Protein AF-D2VY34-F1 (afdb_monomer_lite)

Secondary structure (DSSP, 8-state):
-GGGSPTTS-EEEHHHHHHHTTTT--EEEEEEEETTTEEEEEEEEPGGGSPPP----HHHHHHHHHHHHHHHHHTTSSSSS---------------------PPP-----

Foldseek 3Di:
DVVPDDAQWDKAFPVVCVVCVPVPWDWDWDWDQDVPPGIGIMITTDCVVDPGDDDQDPVNVVVVVVVVVVVVVVVVVPPDDDDDDDDDDDDDDDPDPPPDDPDDDDDDDD

InterPro domains:
  IPR001054 Adenylyl cyclase class-3/4/guanylyl cyclase [PF00211] (1-46)
  IPR029787 Nucleotide cyclase [G3DSA:3.30.70.1230] (1-50)
  IPR029787 Nucleotide cyclase [SSF55073] (1-44)

pLDDT: mean 74.24, std 23.07, range [34.84, 97.0]

Organism: Naegleria gruberi (NCBI:txid5762)

Structure (mmCIF, N/CA/C/O backbone):
data_AF-D2VY34-F1
#
_entry.id   AF-D2VY34-F1
#
loop_
_atom_site.group_PDB
_atom_site.id
_atom_site.type_symbol
_atom_site.label_atom_id
_atom_site.label_alt_id
_atom_site.label_comp_id
_atom_site.label_asym_id
_atom_site.label_entity_id
_atom_site.label_seq_id
_atom_site.pdbx_PDB_ins_code
_atom_site.Cartn_x
_atom_site.Cartn_y
_atom_site.Cartn_z
_atom_site.occupancy
_atom_site.B_iso_or_equiv
_atom_site.auth_seq_id
_atom_site.auth_comp_id
_atom_site.auth_asym_id
_atom_site.auth_atom_id
_atom_site.pdbx_PDB_model_num
ATOM 1 N N . MET A 1 1 ? 3.067 7.508 4.269 1.00 79.88 1 MET A N 1
ATOM 2 C CA . MET A 1 1 ? 2.613 6.115 4.071 1.00 79.88 1 MET A CA 1
ATOM 3 C C . MET A 1 1 ? 3.469 5.423 3.031 1.00 79.88 1 MET A C 1
ATOM 5 O O . MET A 1 1 ? 3.972 4.353 3.327 1.00 79.88 1 MET A O 1
ATOM 9 N N . GLU A 1 2 ? 3.724 6.062 1.891 1.00 84.25 2 GLU A N 1
ATOM 10 C CA . GLU A 1 2 ? 4.573 5.514 0.826 1.00 84.25 2 GLU A CA 1
ATOM 11 C C . GLU A 1 2 ? 6.015 5.183 1.252 1.00 84.25 2 GLU A C 1
ATOM 13 O O . GLU A 1 2 ? 6.516 4.120 0.912 1.00 84.25 2 GLU A O 1
ATOM 18 N N . SER A 1 3 ? 6.646 6.009 2.096 1.00 87.69 3 SER A N 1
ATOM 19 C CA . SER A 1 3 ? 8.034 5.806 2.555 1.00 87.69 3 SER A CA 1
ATOM 20 C C . SER A 1 3 ? 8.294 4.512 3.341 1.00 87.69 3 SER A C 1
ATOM 22 O O . SER A 1 3 ? 9.442 4.103 3.453 1.00 87.69 3 SER A O 1
ATOM 24 N N . ASN A 1 4 ? 7.251 3.898 3.912 1.00 89.31 4 ASN A N 1
ATOM 25 C CA . ASN A 1 4 ? 7.337 2.646 4.675 1.00 89.31 4 ASN A CA 1
ATOM 26 C C . ASN A 1 4 ? 6.714 1.460 3.911 1.00 89.31 4 ASN A C 1
ATOM 28 O O . ASN A 1 4 ? 6.565 0.380 4.483 1.00 89.31 4 ASN A O 1
ATOM 32 N N . SER A 1 5 ? 6.291 1.674 2.660 1.00 89.75 5 SER A N 1
ATOM 33 C CA . SER A 1 5 ? 5.643 0.658 1.830 1.00 89.75 5 SER A CA 1
ATOM 34 C C . SER A 1 5 ? 6.669 -0.243 1.142 1.00 89.75 5 SER A C 1
ATOM 36 O O . SER A 1 5 ? 7.836 0.113 0.980 1.00 89.75 5 SER A O 1
ATOM 38 N N . ILE A 1 6 ? 6.210 -1.408 0.689 1.00 89.88 6 ILE A N 1
ATOM 39 C CA . ILE A 1 6 ? 6.990 -2.292 -0.178 1.00 89.88 6 ILE A CA 1
ATOM 40 C C . ILE A 1 6 ? 6.982 -1.699 -1.600 1.00 89.88 6 ILE A C 1
ATOM 42 O O . ILE A 1 6 ? 5.901 -1.371 -2.104 1.00 89.88 6 ILE A O 1
ATOM 46 N N . PRO A 1 7 ? 8.143 -1.562 -2.268 1.00 89.19 7 PRO A N 1
ATOM 47 C CA . PRO A 1 7 ? 8.202 -1.078 -3.644 1.00 89.19 7 PRO A CA 1
ATOM 48 C C . PRO A 1 7 ? 7.323 -1.906 -4.585 1.00 89.19 7 PRO A C 1
ATOM 50 O O . PRO A 1 7 ? 7.285 -3.131 -4.501 1.00 89.19 7 PRO A O 1
ATOM 53 N N . GLY A 1 8 ? 6.609 -1.229 -5.484 1.00 88.44 8 GLY A N 1
ATOM 54 C CA . GLY A 1 8 ? 5.709 -1.877 -6.440 1.00 88.44 8 GLY A CA 1
ATOM 55 C C . GLY A 1 8 ? 4.406 -2.414 -5.841 1.00 88.44 8 GLY A C 1
ATOM 56 O O . GLY A 1 8 ? 3.631 -3.019 -6.575 1.00 88.44 8 GLY A O 1
ATOM 57 N N . ARG A 1 9 ? 4.143 -2.176 -4.549 1.00 91.25 9 ARG A N 1
ATOM 58 C CA . ARG A 1 9 ? 2.908 -2.568 -3.861 1.00 91.25 9 ARG A CA 1
ATOM 59 C C . ARG A 1 9 ? 2.100 -1.352 -3.423 1.00 91.25 9 ARG A C 1
ATOM 61 O O . ARG A 1 9 ? 2.647 -0.290 -3.127 1.00 91.25 9 ARG A O 1
ATOM 68 N N . ILE A 1 10 ? 0.783 -1.536 -3.347 1.00 93.62 10 ILE A N 1
ATOM 69 C CA . ILE A 1 10 ? -0.159 -0.488 -2.945 1.00 93.62 10 ILE A CA 1
ATOM 70 C C . ILE A 1 10 ? -0.488 -0.635 -1.460 1.00 93.62 10 ILE A C 1
ATOM 72 O O . ILE A 1 10 ? -1.115 -1.611 -1.046 1.00 93.62 10 ILE A O 1
ATOM 76 N N . GLN A 1 11 ? -0.106 0.371 -0.676 1.00 95.31 11 GLN A N 1
ATOM 77 C CA . GLN A 1 11 ? -0.422 0.471 0.744 1.00 95.31 11 GLN A CA 1
ATOM 78 C C . GLN A 1 11 ? -1.348 1.656 1.007 1.00 95.31 11 GLN A C 1
ATOM 80 O O . GLN A 1 11 ? -1.082 2.776 0.569 1.00 95.31 11 GLN A O 1
ATOM 85 N N . ILE A 1 12 ? -2.402 1.427 1.784 1.00 95.25 12 ILE A N 1
ATOM 86 C CA . ILE A 1 12 ? -3.411 2.429 2.118 1.00 95.25 12 ILE A CA 1
ATOM 87 C C . ILE A 1 12 ? -3.523 2.630 3.633 1.00 95.25 12 ILE A C 1
ATOM 89 O O . ILE A 1 12 ? -3.214 1.748 4.436 1.00 95.25 12 ILE A O 1
ATOM 93 N N . SER A 1 13 ? -3.948 3.826 4.042 1.00 95.19 13 SER A N 1
ATOM 94 C CA . SER A 1 13 ? -4.270 4.114 5.442 1.00 95.19 13 SER A CA 1
ATOM 95 C C . SER A 1 13 ? -5.571 3.432 5.861 1.00 95.19 13 SER A C 1
ATOM 97 O O . SER A 1 13 ? -6.425 3.146 5.021 1.00 95.19 13 SER A O 1
ATOM 99 N N . ARG A 1 14 ? -5.787 3.293 7.175 1.00 94.31 14 ARG A N 1
ATOM 100 C CA . ARG A 1 14 ? -7.068 2.835 7.733 1.00 94.31 14 ARG A CA 1
ATOM 101 C C . ARG A 1 14 ? -8.283 3.596 7.194 1.00 94.31 14 ARG A C 1
ATOM 103 O O . ARG A 1 14 ? -9.245 2.980 6.760 1.00 94.31 14 ARG A O 1
ATOM 110 N N . SER A 1 15 ? -8.214 4.926 7.153 1.00 95.62 15 SER A N 1
ATOM 111 C CA . SER A 1 15 ? -9.310 5.755 6.633 1.00 95.62 15 SER A CA 1
ATOM 112 C C . SER A 1 15 ? -9.659 5.443 5.175 1.00 95.62 15 SER A C 1
ATOM 114 O O . SER A 1 15 ? -10.810 5.570 4.768 1.00 95.62 15 SER A O 1
ATOM 116 N N . THR A 1 16 ? -8.667 5.065 4.372 1.00 96.56 16 THR A N 1
ATOM 117 C CA . THR A 1 16 ? -8.889 4.687 2.976 1.00 96.56 16 THR A CA 1
ATOM 118 C C . THR A 1 16 ? -9.490 3.289 2.907 1.00 96.56 16 THR A C 1
ATOM 120 O O . THR A 1 16 ? -10.453 3.095 2.180 1.00 96.56 16 THR A O 1
ATOM 123 N N . TYR A 1 17 ? -8.986 2.350 3.713 1.00 96.62 17 TYR A N 1
ATOM 124 C CA . TYR A 1 17 ? -9.519 0.990 3.815 1.00 96.62 17 TYR A CA 1
ATOM 125 C C . TYR A 1 17 ? -11.015 0.972 4.157 1.00 96.62 17 TYR A C 1
ATOM 127 O O . TYR A 1 17 ? -11.788 0.324 3.461 1.00 96.62 17 TYR A O 1
ATOM 135 N N . GLU A 1 18 ? -11.448 1.770 5.135 1.00 97.00 18 GLU A N 1
ATOM 136 C CA . GLU A 1 18 ? -12.861 1.883 5.539 1.00 97.00 18 GLU A CA 1
ATOM 137 C C . GLU A 1 18 ? -13.801 2.320 4.401 1.00 97.00 18 GLU A C 1
ATOM 139 O O . GLU A 1 18 ? -15.006 2.110 4.492 1.00 97.00 18 GLU A O 1
ATOM 144 N N . ARG A 1 19 ? -13.266 2.905 3.323 1.00 96.69 19 ARG A N 1
ATOM 145 C CA . ARG A 1 19 ? -14.034 3.325 2.142 1.00 96.69 19 ARG A CA 1
ATOM 146 C C . ARG A 1 19 ? -14.051 2.296 1.011 1.00 96.69 19 ARG A C 1
ATOM 148 O O . ARG A 1 19 ? -14.809 2.482 0.069 1.00 96.69 19 ARG A O 1
ATOM 155 N N . VAL A 1 20 ? -13.167 1.298 1.045 1.00 96.19 20 VAL A N 1
ATOM 156 C CA . VAL A 1 20 ? -12.935 0.382 -0.090 1.00 96.19 20 VAL A CA 1
ATOM 157 C C . VAL A 1 20 ? -12.966 -1.100 0.290 1.00 96.19 20 VAL A C 1
ATOM 159 O O . VAL A 1 20 ? -12.789 -1.951 -0.581 1.00 96.19 20 VAL A O 1
ATOM 162 N N . TYR A 1 21 ? -13.145 -1.428 1.574 1.00 94.31 21 TYR A N 1
ATOM 163 C CA . TYR A 1 21 ? -13.097 -2.805 2.082 1.00 94.31 21 TYR A CA 1
ATOM 164 C C . TYR A 1 21 ? -14.216 -3.702 1.527 1.00 94.31 21 TYR A C 1
ATOM 166 O O . TYR A 1 21 ? -14.055 -4.917 1.462 1.00 94.31 21 TYR A O 1
ATOM 174 N N . ASP A 1 22 ? -15.331 -3.110 1.109 1.00 95.50 22 ASP A N 1
ATOM 175 C CA . ASP A 1 22 ? -16.518 -3.774 0.570 1.00 95.50 22 ASP A CA 1
ATOM 176 C C . ASP A 1 22 ? -16.504 -3.908 -0.963 1.00 95.50 22 ASP A C 1
ATOM 178 O O . ASP A 1 22 ? -17.334 -4.614 -1.531 1.00 95.50 22 ASP A O 1
ATOM 182 N N . LEU A 1 23 ? -15.514 -3.322 -1.646 1.00 95.75 23 LEU A N 1
ATOM 183 C CA . LEU A 1 23 ? -15.383 -3.361 -3.110 1.00 95.75 23 LEU A CA 1
ATOM 184 C C . LEU A 1 23 ? -14.844 -4.699 -3.659 1.00 95.75 23 LEU A C 1
ATOM 18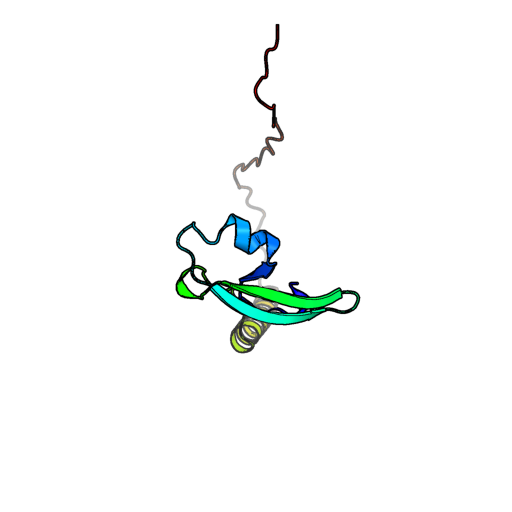6 O O . LEU A 1 23 ? -14.521 -4.801 -4.841 1.00 95.75 23 LEU A O 1
ATOM 190 N N . GLY A 1 24 ? -14.715 -5.731 -2.818 1.00 95.62 24 GLY A N 1
ATOM 191 C CA . GLY A 1 24 ? -14.217 -7.055 -3.219 1.00 95.62 24 GLY A CA 1
ATOM 192 C C . GLY A 1 24 ? -12.690 -7.172 -3.304 1.00 95.62 24 GLY A C 1
ATOM 193 O O . GLY A 1 24 ? -12.168 -8.147 -3.852 1.00 95.62 24 GLY A O 1
ATOM 194 N N . PHE A 1 25 ? -11.957 -6.202 -2.754 1.00 96.19 25 PHE A N 1
ATOM 195 C CA . PHE A 1 25 ? -10.505 -6.268 -2.612 1.00 96.19 25 PHE A CA 1
ATOM 196 C C . PHE A 1 25 ? -10.099 -6.976 -1.317 1.00 96.19 25 PHE A C 1
ATOM 198 O O . PHE A 1 25 ? -10.720 -6.806 -0.272 1.00 96.19 25 PHE A O 1
ATOM 205 N N . THR A 1 26 ? -9.007 -7.737 -1.364 1.00 96.69 26 THR A N 1
ATOM 206 C CA . THR A 1 26 ? -8.403 -8.340 -0.170 1.00 96.69 26 THR A CA 1
ATOM 207 C C . THR A 1 26 ? -7.151 -7.590 0.254 1.00 96.69 26 THR A C 1
ATOM 209 O O . THR A 1 26 ? -6.297 -7.280 -0.586 1.00 96.69 26 THR A O 1
ATOM 212 N N . PHE A 1 27 ? -7.015 -7.381 1.561 1.00 96.69 27 PHE A N 1
ATOM 213 C CA . PHE A 1 27 ? -5.936 -6.608 2.165 1.00 96.69 27 PHE A CA 1
ATOM 214 C C . PHE A 1 27 ? -5.239 -7.385 3.287 1.00 96.69 27 PHE A C 1
ATOM 216 O O . PHE A 1 27 ? -5.857 -8.207 3.958 1.00 96.69 27 PHE A O 1
ATOM 223 N N . GLU A 1 28 ? -3.960 -7.089 3.500 1.00 95.75 28 GLU A N 1
ATOM 224 C CA . GLU A 1 28 ? -3.149 -7.548 4.632 1.00 95.75 28 GLU A CA 1
ATOM 225 C C . GLU A 1 28 ? -2.969 -6.386 5.620 1.00 95.75 28 GLU A C 1
ATOM 227 O O . GLU A 1 28 ? -2.509 -5.308 5.231 1.00 95.75 28 GLU A O 1
ATOM 232 N N . GLU A 1 29 ? -3.334 -6.583 6.888 1.00 96.44 29 GLU A N 1
ATOM 233 C CA . GLU A 1 29 ? -3.138 -5.577 7.937 1.00 96.44 29 GLU A CA 1
ATOM 234 C C . GLU A 1 29 ? -1.666 -5.501 8.361 1.00 96.44 29 GLU A C 1
ATOM 236 O O . GLU A 1 29 ? -1.001 -6.518 8.559 1.00 96.44 29 GLU A O 1
ATOM 241 N N . ARG A 1 30 ? -1.152 -4.279 8.524 1.00 94.81 30 ARG A N 1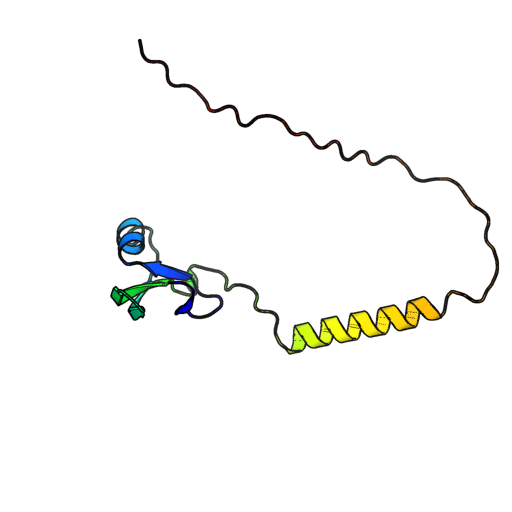
ATOM 242 C CA . ARG A 1 30 ? 0.226 -4.007 8.934 1.00 94.81 30 ARG A CA 1
ATOM 243 C C . ARG A 1 30 ? 0.276 -2.904 9.979 1.00 94.81 30 ARG A C 1
ATOM 245 O O . ARG A 1 30 ? -0.378 -1.871 9.847 1.00 94.81 30 ARG A O 1
ATOM 252 N N . HIS A 1 31 ? 1.129 -3.101 10.976 1.00 95.06 31 HIS A N 1
ATOM 253 C CA . HIS A 1 31 ? 1.407 -2.119 12.021 1.00 95.06 31 HIS A CA 1
ATOM 254 C C . HIS A 1 31 ? 2.714 -1.409 11.672 1.00 95.06 31 HIS A C 1
ATOM 256 O O . HIS A 1 31 ? 3.739 -2.046 11.428 1.00 95.06 31 HIS A O 1
ATOM 262 N N . LEU A 1 32 ? 2.660 -0.084 11.552 1.00 93.25 32 LEU A N 1
ATOM 263 C CA . LEU A 1 32 ? 3.770 0.745 11.095 1.00 93.25 32 LEU A CA 1
ATOM 264 C C . LEU A 1 32 ? 4.046 1.850 12.101 1.00 93.25 32 LEU A C 1
ATOM 266 O O . LEU A 1 32 ? 3.142 2.584 12.492 1.00 93.25 32 LEU A O 1
ATOM 270 N N . ASN A 1 33 ? 5.317 2.044 12.432 1.00 93.31 33 ASN A N 1
ATOM 271 C CA . ASN A 1 33 ? 5.737 3.197 13.211 1.00 93.31 33 ASN A CA 1
ATOM 272 C C . ASN A 1 33 ? 6.026 4.379 12.272 1.00 93.31 33 ASN A C 1
ATOM 274 O O . ASN A 1 33 ? 6.912 4.317 11.415 1.00 93.31 33 ASN A O 1
ATOM 278 N N . VAL A 1 34 ? 5.260 5.459 12.405 1.00 91.12 34 VAL A N 1
ATOM 279 C CA . VAL A 1 34 ? 5.396 6.672 11.595 1.00 91.12 34 VAL A CA 1
ATOM 280 C C . VAL A 1 34 ? 5.921 7.796 12.471 1.00 91.12 34 VAL A C 1
ATOM 282 O O . VAL A 1 34 ? 5.303 8.190 13.462 1.00 91.12 34 VAL A O 1
ATOM 285 N N . LYS A 1 35 ? 7.058 8.368 12.069 1.00 91.06 35 LYS A N 1
ATOM 286 C CA . LYS A 1 35 ? 7.661 9.513 12.755 1.00 91.06 35 LYS A CA 1
ATOM 287 C C . LYS A 1 35 ? 6.628 10.639 12.919 1.00 91.06 35 LYS A C 1
ATOM 289 O O . LYS A 1 35 ? 6.047 11.096 11.939 1.00 91.06 35 LYS A O 1
ATOM 294 N N . GLY A 1 36 ? 6.396 11.065 14.161 1.00 92.62 36 GLY A N 1
ATOM 295 C CA . GLY A 1 36 ? 5.432 12.118 14.512 1.00 92.62 36 GLY A CA 1
ATOM 296 C C . GLY A 1 36 ? 3.978 11.660 14.697 1.00 92.62 36 GLY A C 1
ATOM 297 O O . GLY A 1 36 ? 3.174 12.449 15.179 1.00 92.62 36 GLY A O 1
ATOM 298 N N . LYS A 1 37 ? 3.632 10.410 14.359 1.00 88.88 37 LYS A N 1
ATOM 299 C CA . LYS A 1 37 ? 2.305 9.818 14.629 1.00 88.88 37 LYS A CA 1
ATOM 300 C C . LYS A 1 37 ? 2.350 8.603 15.559 1.00 88.88 37 LYS A C 1
ATOM 302 O O . LYS A 1 37 ? 1.318 8.250 16.112 1.00 88.88 37 LYS A O 1
ATOM 307 N N . GLY A 1 38 ? 3.526 8.004 15.752 1.00 92.56 38 GLY A N 1
ATOM 308 C CA . GLY A 1 38 ? 3.688 6.776 16.526 1.00 92.56 38 GLY A CA 1
ATOM 309 C C . GLY A 1 38 ? 3.237 5.553 15.734 1.00 92.56 38 GLY A C 1
ATOM 310 O O . GLY A 1 38 ? 3.349 5.518 14.505 1.00 92.56 38 GLY A O 1
ATOM 311 N N . GLU A 1 39 ? 2.731 4.551 16.443 1.00 93.38 39 GLU A N 1
ATOM 312 C CA . GLU A 1 39 ? 2.209 3.328 15.845 1.00 93.38 39 GLU A CA 1
ATOM 313 C C . GLU A 1 39 ? 0.876 3.586 15.134 1.00 93.38 39 GLU A C 1
ATOM 315 O O . GLU A 1 39 ? -0.034 4.224 15.666 1.00 93.38 39 GLU A O 1
ATOM 320 N N . CYS A 1 40 ? 0.768 3.120 13.894 1.00 94.00 40 CYS A N 1
ATOM 321 C CA . CYS A 1 40 ? -0.424 3.277 13.081 1.00 94.00 40 CYS A CA 1
ATOM 322 C C . CYS A 1 40 ? -0.709 2.023 12.257 1.00 94.00 40 CYS A C 1
ATOM 324 O O . CYS A 1 40 ? 0.200 1.331 11.798 1.00 94.00 40 CYS A O 1
ATOM 326 N N . ILE A 1 41 ? -1.997 1.770 12.038 1.00 95.38 41 ILE A N 1
ATOM 327 C CA . ILE A 1 41 ? -2.470 0.650 11.229 1.00 95.38 41 ILE A CA 1
ATOM 328 C C . ILE A 1 41 ? -2.549 1.083 9.762 1.00 95.38 41 ILE A C 1
ATOM 330 O O . ILE A 1 41 ? -3.092 2.145 9.423 1.00 95.38 41 ILE A O 1
ATOM 334 N N . ALA A 1 42 ? -2.017 0.238 8.890 1.00 95.69 42 ALA A N 1
ATOM 335 C CA . ALA A 1 42 ? -2.094 0.353 7.446 1.00 95.69 42 ALA A CA 1
ATOM 336 C C . ALA A 1 42 ? -2.527 -0.979 6.831 1.00 95.69 42 ALA A C 1
ATOM 338 O O . ALA A 1 42 ? -2.421 -2.034 7.450 1.00 95.69 42 ALA A O 1
ATOM 339 N N . TYR A 1 43 ? -2.993 -0.918 5.589 1.00 96.62 43 TYR A N 1
ATOM 340 C CA . TYR A 1 43 ? -3.482 -2.077 4.856 1.00 96.62 43 TYR A CA 1
ATOM 341 C C . TYR A 1 43 ? -2.745 -2.180 3.525 1.00 96.62 43 TYR A C 1
ATOM 343 O O . TYR A 1 43 ? -2.642 -1.200 2.786 1.00 96.62 43 TYR A O 1
ATOM 351 N N . MET A 1 44 ? -2.211 -3.357 3.221 1.00 95.62 44 MET A N 1
ATOM 352 C CA . MET A 1 44 ? -1.517 -3.645 1.969 1.00 95.62 44 MET A CA 1
ATOM 353 C C . MET A 1 44 ? -2.454 -4.398 1.029 1.00 95.62 44 MET A C 1
ATOM 355 O O . MET A 1 44 ? -2.997 -5.436 1.398 1.00 95.62 44 MET A O 1
ATOM 359 N N . LEU A 1 45 ? -2.638 -3.903 -0.193 1.00 95.75 45 LEU A N 1
ATOM 360 C CA . LEU A 1 45 ? -3.472 -4.574 -1.187 1.00 95.75 45 LEU A CA 1
ATOM 361 C C . LEU A 1 45 ? -2.797 -5.867 -1.663 1.00 95.75 45 LEU A C 1
ATOM 363 O O . LEU A 1 45 ? -1.595 -5.891 -1.960 1.00 95.75 45 LEU A O 1
ATOM 367 N N . HIS A 1 46 ? -3.573 -6.945 -1.768 1.00 95.38 46 HIS A N 1
ATOM 368 C CA . HIS A 1 46 ? -3.062 -8.215 -2.277 1.00 95.38 46 HIS A CA 1
ATOM 369 C C . HIS A 1 46 ? -2.634 -8.095 -3.747 1.00 95.38 46 HIS A C 1
ATOM 371 O O . HIS A 1 46 ? -3.264 -7.413 -4.556 1.00 95.38 46 HIS A O 1
ATOM 377 N N . GLU A 1 47 ? -1.576 -8.816 -4.113 1.00 93.12 47 GLU A N 1
ATOM 378 C CA . GLU A 1 47 ? -0.987 -8.814 -5.461 1.00 93.12 47 GLU A CA 1
ATOM 379 C C . GLU A 1 47 ? -1.974 -9.216 -6.567 1.00 93.12 47 GLU A C 1
ATOM 381 O O . GLU A 1 47 ? -1.891 -8.731 -7.683 1.00 93.12 47 GLU A O 1
ATOM 386 N N . LYS A 1 48 ? -3.004 -10.006 -6.246 1.00 94.31 48 LYS A N 1
ATOM 387 C CA . LYS A 1 48 ? -4.013 -10.446 -7.219 1.00 94.31 48 LYS A CA 1
ATOM 388 C C . LYS A 1 48 ? -4.890 -9.304 -7.752 1.00 94.31 48 LYS A C 1
ATOM 390 O O . LYS A 1 48 ? -5.608 -9.493 -8.725 1.00 94.31 48 LYS A O 1
ATOM 395 N N . HIS A 1 49 ? -4.873 -8.150 -7.084 1.00 94.56 49 HIS A N 1
ATOM 396 C CA . HIS A 1 49 ? -5.719 -7.001 -7.404 1.00 94.56 49 HIS A CA 1
ATOM 397 C C . HIS A 1 49 ? -4.968 -5.850 -8.080 1.00 94.56 49 HIS A C 1
ATOM 399 O O . HIS A 1 49 ? -5.582 -4.826 -8.364 1.00 94.56 49 HIS A O 1
ATOM 405 N N . HIS A 1 50 ? -3.661 -5.975 -8.321 1.00 91.62 50 HIS A N 1
ATOM 406 C CA . HIS A 1 50 ? -2.901 -4.948 -9.030 1.00 91.62 50 HIS A CA 1
ATOM 407 C C . HIS A 1 50 ? -1.724 -5.551 -9.786 1.00 91.62 50 HIS A C 1
ATOM 409 O O . HIS A 1 50 ? -1.104 -6.512 -9.344 1.00 91.62 50 HIS A O 1
ATOM 415 N N . THR A 1 51 ? -1.370 -4.944 -10.911 1.00 90.00 51 THR A N 1
ATOM 416 C CA . THR A 1 51 ? -0.090 -5.219 -11.559 1.00 90.00 51 THR A CA 1
ATOM 417 C C . THR A 1 51 ? 1.012 -4.479 -10.799 1.00 90.00 51 THR A C 1
ATOM 419 O O . THR A 1 51 ? 0.864 -3.269 -10.586 1.00 90.00 51 THR A O 1
ATOM 422 N N . PRO A 1 52 ? 2.105 -5.146 -10.390 1.00 83.56 52 PRO A N 1
ATOM 423 C CA . PRO A 1 52 ? 3.204 -4.471 -9.715 1.00 83.56 52 PRO A CA 1
ATOM 424 C C . PRO A 1 52 ? 3.810 -3.407 -10.631 1.00 83.56 52 PRO A C 1
ATOM 426 O O . PRO A 1 52 ? 3.888 -3.585 -11.850 1.00 83.56 52 PRO A O 1
ATOM 429 N N . ALA A 1 53 ? 4.243 -2.289 -10.046 1.00 79.50 53 ALA A N 1
ATOM 430 C CA . ALA A 1 53 ? 4.959 -1.275 -10.811 1.00 79.50 53 ALA A CA 1
ATOM 431 C C . ALA A 1 53 ? 6.235 -1.895 -11.401 1.00 79.50 53 ALA A C 1
ATOM 433 O O . ALA A 1 53 ? 6.966 -2.594 -10.696 1.00 79.50 53 ALA A O 1
ATOM 434 N N . LEU A 1 54 ? 6.498 -1.648 -12.687 1.00 76.06 54 LEU A N 1
ATOM 435 C CA . LEU A 1 54 ? 7.694 -2.149 -13.357 1.00 76.06 54 LEU A CA 1
ATOM 436 C C . LEU A 1 54 ? 8.924 -1.489 -12.724 1.00 76.06 54 LEU A C 1
ATOM 438 O O . LEU A 1 54 ? 9.252 -0.343 -13.025 1.00 76.06 54 LEU A O 1
ATOM 442 N N . VAL A 1 55 ? 9.596 -2.208 -11.829 1.00 75.50 55 VAL A N 1
ATOM 443 C CA . VAL A 1 55 ? 10.901 -1.802 -11.313 1.00 75.50 55 VAL A CA 1
ATOM 444 C C . VAL A 1 55 ? 11.933 -2.379 -12.279 1.00 75.50 55 VAL A C 1
ATOM 446 O O . VAL A 1 55 ? 12.071 -3.604 -12.325 1.00 75.50 55 VAL A O 1
ATOM 449 N N . PRO A 1 56 ? 12.615 -1.556 -13.100 1.00 75.94 56 PRO A N 1
ATOM 450 C CA . PRO A 1 56 ? 13.594 -2.070 -14.044 1.00 75.94 56 PRO A CA 1
ATOM 451 C C . PRO A 1 56 ? 14.667 -2.837 -13.273 1.00 75.94 56 PRO A C 1
ATOM 453 O O . PRO A 1 56 ? 15.292 -2.308 -12.350 1.00 75.94 56 PRO A O 1
ATOM 456 N N . SER A 1 57 ? 14.860 -4.102 -13.642 1.00 82.25 57 SER A N 1
ATOM 457 C CA . SER A 1 57 ? 15.915 -4.925 -13.065 1.00 82.25 57 SER A CA 1
ATOM 458 C C . SER A 1 57 ? 17.271 -4.271 -13.322 1.00 82.25 57 SER A C 1
ATOM 460 O O . SER A 1 57 ? 17.473 -3.595 -14.334 1.00 82.25 57 SER A O 1
ATOM 462 N N . PHE A 1 58 ? 18.246 -4.531 -12.448 1.00 82.69 58 PHE A N 1
ATOM 463 C CA . PHE A 1 58 ? 19.638 -4.173 -12.719 1.00 82.69 58 PHE A CA 1
ATOM 464 C C . PHE A 1 58 ? 20.090 -4.685 -14.095 1.00 82.69 58 PHE A C 1
ATOM 466 O O . PHE A 1 58 ? 20.742 -3.965 -14.845 1.00 82.69 58 PHE A O 1
ATOM 473 N N . THR A 1 59 ? 19.657 -5.886 -14.485 1.00 83.00 59 THR A N 1
ATOM 474 C CA . THR A 1 59 ? 19.928 -6.451 -15.811 1.00 83.00 59 THR A CA 1
ATOM 475 C C . THR A 1 59 ? 19.308 -5.622 -16.936 1.00 83.00 59 THR A C 1
ATOM 477 O O . THR A 1 59 ? 19.945 -5.429 -17.971 1.00 83.00 59 THR A O 1
ATOM 480 N N . ASP A 1 60 ? 18.099 -5.093 -16.745 1.00 85.62 60 ASP A N 1
ATOM 481 C CA . ASP A 1 60 ? 17.420 -4.267 -17.749 1.00 85.62 60 ASP A CA 1
ATOM 482 C C . ASP A 1 60 ? 18.086 -2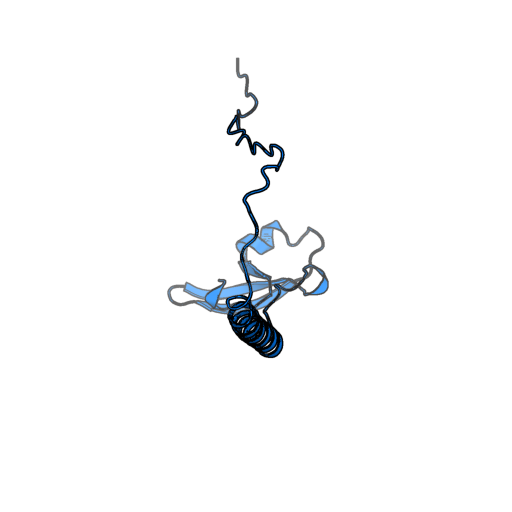.893 -17.881 1.00 85.62 60 ASP A C 1
ATOM 484 O O . ASP A 1 60 ? 18.268 -2.384 -18.992 1.00 85.62 60 ASP A O 1
ATOM 488 N N . MET A 1 61 ? 18.560 -2.334 -16.764 1.00 84.94 61 MET A N 1
ATOM 489 C CA . MET A 1 61 ? 19.380 -1.120 -16.768 1.00 84.94 61 MET A CA 1
ATOM 490 C C . MET A 1 61 ? 20.721 -1.336 -17.483 1.00 84.94 61 MET A C 1
ATOM 492 O O . MET A 1 61 ? 21.136 -0.494 -18.286 1.00 84.94 61 MET A O 1
ATOM 496 N N . LEU A 1 62 ? 21.384 -2.475 -17.253 1.00 88.69 62 LEU A N 1
ATOM 497 C CA . LEU A 1 62 ? 22.632 -2.820 -17.936 1.00 88.69 62 LEU A CA 1
ATOM 498 C C . LEU A 1 62 ? 22.431 -3.010 -19.440 1.00 88.69 62 LEU A C 1
ATOM 500 O O . LEU A 1 62 ? 23.199 -2.458 -20.225 1.00 88.69 62 LEU A O 1
ATOM 504 N N . ARG A 1 63 ? 21.383 -3.730 -19.859 1.00 88.25 63 ARG A N 1
ATOM 505 C CA . ARG A 1 63 ? 21.035 -3.884 -21.284 1.00 88.25 63 ARG A CA 1
ATOM 506 C C . ARG A 1 63 ? 20.805 -2.535 -21.949 1.00 88.25 63 ARG A C 1
ATOM 508 O O . ARG A 1 63 ? 21.338 -2.283 -23.025 1.00 88.25 63 ARG A O 1
ATOM 515 N N . THR A 1 64 ? 20.064 -1.651 -21.287 1.00 87.88 64 THR A N 1
ATOM 516 C CA . THR A 1 64 ? 19.806 -0.300 -21.796 1.00 87.88 64 THR A CA 1
ATOM 517 C C . THR A 1 64 ? 21.112 0.477 -21.965 1.00 87.88 64 THR A C 1
ATOM 519 O O . THR A 1 64 ? 21.359 1.051 -23.025 1.00 87.88 64 THR A O 1
ATOM 522 N N . SER A 1 65 ? 21.990 0.426 -20.962 1.00 89.25 65 SER A N 1
ATOM 523 C CA . SER A 1 65 ? 23.297 1.093 -20.997 1.00 89.25 65 SER A CA 1
ATOM 524 C C . SER A 1 65 ? 24.201 0.551 -22.111 1.00 89.25 65 SER A C 1
ATOM 526 O O . SER A 1 65 ? 24.800 1.332 -22.850 1.00 89.25 65 SER A O 1
ATOM 528 N N . LEU A 1 66 ? 24.259 -0.773 -22.286 1.00 89.88 66 LEU A N 1
ATOM 529 C CA . LEU A 1 66 ? 25.024 -1.416 -23.359 1.00 89.88 66 LEU A CA 1
ATOM 530 C C . LEU A 1 66 ? 24.509 -1.020 -24.746 1.00 89.88 66 LEU A C 1
ATOM 532 O O . LEU A 1 66 ? 25.305 -0.645 -25.608 1.00 89.88 66 LEU A O 1
ATOM 536 N N . ASN A 1 67 ? 23.190 -1.017 -24.943 1.00 87.06 67 ASN A N 1
ATOM 537 C CA . ASN A 1 67 ? 22.576 -0.623 -26.211 1.00 87.06 67 ASN A CA 1
ATOM 538 C C . ASN A 1 67 ? 22.882 0.844 -26.564 1.00 87.06 67 ASN A C 1
ATOM 540 O O . ASN A 1 67 ? 23.152 1.168 -27.721 1.00 87.06 67 ASN A O 1
ATOM 544 N N . ILE A 1 68 ? 22.890 1.740 -25.568 1.00 86.75 68 ILE A N 1
ATOM 545 C CA . ILE A 1 68 ? 23.251 3.153 -25.761 1.00 86.75 68 ILE A CA 1
ATOM 546 C C . ILE A 1 68 ? 24.718 3.294 -26.188 1.00 86.75 68 ILE A C 1
ATOM 548 O O . ILE A 1 68 ? 25.019 4.069 -27.098 1.00 86.75 68 ILE A O 1
ATOM 552 N N . LEU A 1 69 ? 25.632 2.551 -25.556 1.00 83.12 69 LEU A N 1
ATOM 553 C CA . LEU A 1 69 ? 27.058 2.580 -25.901 1.00 83.12 69 LEU A CA 1
ATOM 554 C C . LEU A 1 69 ? 27.313 2.049 -27.316 1.00 83.12 69 LEU A C 1
ATOM 556 O O . LEU A 1 69 ? 28.061 2.662 -28.075 1.00 83.12 69 LEU A O 1
ATOM 560 N N . GLN A 1 70 ? 26.642 0.964 -27.705 1.00 81.44 70 GLN A N 1
ATOM 561 C CA . GLN A 1 70 ? 26.748 0.412 -29.057 1.00 81.44 70 GLN A CA 1
ATOM 562 C C . GLN A 1 70 ? 26.257 1.407 -30.115 1.00 81.44 70 GLN A C 1
ATOM 564 O O . GLN A 1 70 ? 26.967 1.663 -31.085 1.00 81.44 70 GLN A O 1
ATOM 569 N N . LYS A 1 71 ? 25.108 2.057 -29.888 1.00 76.69 71 LYS A N 1
ATOM 570 C CA . LYS A 1 71 ? 24.551 3.050 -30.821 1.00 76.69 71 LYS A CA 1
ATOM 571 C C . LYS A 1 71 ? 25.463 4.270 -31.012 1.00 76.69 71 LYS A C 1
ATOM 573 O O . LYS A 1 71 ? 25.551 4.795 -32.119 1.00 76.69 71 LYS A O 1
ATOM 578 N N . LYS A 1 72 ? 26.172 4.704 -29.962 1.00 71.06 72 LYS A N 1
ATOM 579 C CA . LYS A 1 72 ? 27.160 5.799 -30.049 1.00 71.06 72 LYS A CA 1
ATOM 580 C C . LYS A 1 72 ? 28.393 5.425 -30.876 1.00 71.06 72 LYS A C 1
ATOM 582 O O . LYS A 1 72 ? 28.933 6.286 -31.563 1.00 71.06 72 LYS A O 1
ATOM 587 N N . ASN A 1 73 ? 28.811 4.162 -30.843 1.00 65.31 73 ASN A N 1
ATOM 588 C CA . ASN A 1 73 ? 29.945 3.693 -31.640 1.00 65.31 73 ASN A CA 1
ATOM 589 C C . ASN A 1 73 ? 29.581 3.535 -33.124 1.00 65.31 73 ASN A C 1
ATOM 591 O O . ASN A 1 73 ? 30.401 3.851 -33.980 1.00 65.31 73 ASN A O 1
ATOM 595 N N . SER A 1 74 ? 28.349 3.126 -33.444 1.00 60.19 74 SER A N 1
ATOM 596 C CA . SER A 1 74 ? 27.872 3.027 -34.833 1.00 60.19 74 SER A CA 1
ATOM 597 C C . SER A 1 74 ? 27.682 4.394 -35.501 1.00 60.19 74 SER A C 1
ATOM 599 O O . SER A 1 74 ? 27.994 4.545 -36.675 1.00 60.19 74 SER A O 1
ATOM 601 N N . ALA A 1 75 ? 27.235 5.409 -34.752 1.00 58.25 75 ALA A N 1
ATOM 602 C CA . ALA A 1 75 ? 27.046 6.767 -35.276 1.00 58.25 75 ALA A CA 1
ATOM 603 C C . ALA A 1 75 ? 28.366 7.500 -35.598 1.00 58.25 75 ALA A C 1
ATOM 605 O O . ALA A 1 75 ? 28.355 8.498 -36.311 1.00 58.25 75 ALA A O 1
ATOM 606 N N . ASN A 1 76 ? 29.504 7.012 -35.092 1.00 53.94 76 ASN A N 1
ATOM 607 C CA . ASN A 1 76 ? 30.827 7.575 -35.380 1.00 53.94 76 ASN A CA 1
ATOM 608 C C . ASN A 1 76 ? 31.505 6.964 -36.621 1.00 53.94 76 ASN A C 1
ATOM 610 O O . ASN A 1 76 ? 32.599 7.396 -36.971 1.00 53.94 76 ASN A O 1
ATOM 614 N N . LEU A 1 77 ? 30.884 5.985 -37.293 1.00 48.41 77 LEU A N 1
ATOM 615 C CA . LEU A 1 77 ? 31.448 5.352 -38.494 1.00 48.41 77 LEU A CA 1
ATOM 616 C C . LEU A 1 77 ? 30.855 5.870 -39.819 1.00 48.41 77 LEU A C 1
ATOM 618 O O . LEU A 1 77 ? 31.322 5.468 -40.879 1.00 48.41 77 LEU A O 1
ATOM 622 N N . GLU A 1 78 ? 29.869 6.772 -39.782 1.00 49.59 78 GLU A N 1
ATOM 623 C CA . GLU A 1 78 ? 29.205 7.308 -40.987 1.00 49.59 78 GLU A CA 1
ATOM 624 C C . GLU A 1 78 ? 29.721 8.691 -41.447 1.00 49.59 78 GLU A C 1
ATOM 626 O O . GLU A 1 78 ? 29.175 9.264 -42.385 1.00 49.59 78 GLU A O 1
ATOM 631 N N . THR A 1 79 ? 30.793 9.246 -40.865 1.00 47.56 79 THR A N 1
ATOM 632 C CA . THR A 1 79 ? 31.316 10.583 -41.246 1.00 47.56 79 THR A CA 1
ATOM 633 C C . THR A 1 79 ? 32.515 10.585 -42.199 1.00 47.56 79 THR A C 1
ATOM 635 O O . THR A 1 79 ? 33.150 11.622 -42.379 1.00 47.56 79 THR A O 1
ATOM 638 N N . LEU A 1 80 ? 32.810 9.477 -42.880 1.00 45.00 80 LEU A N 1
ATOM 639 C CA . LEU A 1 80 ? 33.788 9.440 -43.973 1.00 45.00 80 LEU A CA 1
ATOM 640 C C . LEU A 1 80 ? 33.249 8.560 -45.104 1.00 45.00 80 LEU A C 1
ATOM 642 O O . LEU A 1 80 ? 33.541 7.372 -45.120 1.00 45.00 80 LEU A O 1
ATOM 646 N N . ASN A 1 81 ? 32.408 9.127 -45.983 1.00 42.72 81 ASN A N 1
ATOM 647 C CA . ASN A 1 81 ? 32.374 8.875 -47.437 1.00 42.72 81 ASN A CA 1
ATOM 648 C C . ASN A 1 81 ? 31.218 9.648 -48.125 1.00 42.72 81 ASN A C 1
ATOM 650 O O . ASN A 1 81 ? 30.090 9.172 -48.184 1.00 42.72 81 ASN A O 1
ATOM 654 N N . GLU A 1 82 ? 31.583 10.802 -48.704 1.00 42.62 82 GLU A N 1
ATOM 655 C CA . GLU A 1 82 ? 31.029 11.468 -49.908 1.00 42.62 82 GLU A CA 1
ATOM 656 C C . GLU A 1 82 ? 29.595 12.078 -49.921 1.00 42.62 82 GLU A C 1
ATOM 658 O O . GLU A 1 82 ? 28.677 11.619 -49.242 1.00 42.62 82 GLU A O 1
ATOM 663 N N . PRO A 1 83 ? 29.391 13.165 -50.707 1.00 53.09 83 PRO A N 1
ATOM 664 C CA . PRO A 1 83 ? 28.304 14.125 -50.544 1.00 53.09 83 PRO A CA 1
ATOM 665 C C . PRO A 1 83 ? 27.049 13.717 -51.323 1.00 53.09 83 PRO A C 1
ATOM 667 O O . PRO A 1 83 ? 27.116 13.364 -52.502 1.00 53.09 83 PRO A O 1
ATOM 670 N N . LYS A 1 84 ? 25.868 13.847 -50.708 1.00 38.94 84 LYS A N 1
ATOM 671 C CA . LYS A 1 84 ? 24.593 13.799 -51.437 1.00 38.94 84 LYS A CA 1
ATOM 672 C C . LYS A 1 84 ? 23.746 15.032 -51.145 1.00 38.94 84 LYS A C 1
ATOM 674 O O . LYS A 1 84 ? 23.496 15.408 -50.005 1.00 38.94 84 LYS A O 1
ATOM 679 N N . THR A 1 85 ? 23.389 15.663 -52.252 1.00 40.94 85 THR A N 1
ATOM 680 C CA . THR A 1 85 ? 22.594 16.869 -52.475 1.00 40.94 85 THR A CA 1
ATOM 681 C C . THR A 1 85 ? 21.264 16.909 -51.709 1.00 40.94 85 THR A C 1
A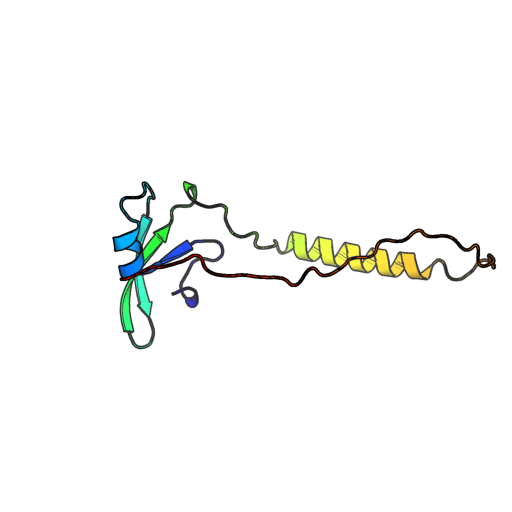TOM 683 O O . THR A 1 85 ? 20.677 15.863 -51.423 1.00 40.94 85 THR A O 1
ATOM 686 N N . PRO A 1 86 ? 20.727 18.113 -51.416 1.00 38.16 86 PRO A N 1
ATOM 687 C CA . PRO A 1 86 ? 19.469 18.254 -50.698 1.00 38.16 86 PRO A CA 1
ATOM 688 C C . PRO A 1 86 ? 18.304 17.927 -51.637 1.00 38.16 86 PRO A C 1
ATOM 690 O O . PRO A 1 86 ? 17.883 18.755 -52.443 1.00 38.16 86 PRO A O 1
ATOM 693 N N . THR A 1 87 ? 17.763 16.715 -51.530 1.00 36.81 87 THR A N 1
ATOM 694 C CA . THR A 1 87 ? 16.461 16.405 -52.130 1.00 36.81 87 THR A CA 1
ATOM 695 C C . THR A 1 87 ? 15.382 16.698 -51.099 1.00 36.81 87 THR A C 1
ATOM 697 O O . THR A 1 87 ? 15.235 16.009 -50.094 1.00 36.81 87 THR A O 1
ATOM 700 N N . ARG A 1 88 ? 14.673 17.795 -51.361 1.00 39.88 88 ARG A N 1
ATOM 701 C CA . ARG A 1 88 ? 13.434 18.236 -50.725 1.00 39.88 88 ARG A CA 1
ATOM 702 C C . ARG A 1 88 ? 12.386 17.129 -50.830 1.00 39.88 88 ARG A C 1
ATOM 704 O O . ARG A 1 88 ? 12.125 16.679 -51.937 1.00 39.88 88 ARG A O 1
ATOM 711 N N . ASN A 1 89 ? 11.817 16.734 -49.697 1.00 35.66 89 ASN A N 1
ATOM 712 C CA . ASN A 1 89 ? 10.419 16.346 -49.487 1.00 35.66 89 ASN A CA 1
ATOM 713 C C . ASN A 1 89 ? 10.299 15.905 -48.031 1.00 35.66 89 ASN A C 1
ATOM 715 O O . ASN A 1 89 ? 11.134 15.134 -47.578 1.00 35.66 89 ASN A O 1
ATOM 719 N N . ASN A 1 90 ? 9.311 16.428 -47.310 1.00 39.84 90 ASN A N 1
ATOM 720 C CA . ASN A 1 90 ? 8.511 15.635 -46.385 1.00 39.84 90 ASN A CA 1
ATOM 721 C C . ASN A 1 90 ? 7.283 16.436 -45.980 1.00 39.84 90 ASN A C 1
ATOM 723 O O . ASN A 1 90 ? 7.354 17.598 -45.575 1.00 39.84 90 ASN A O 1
ATOM 727 N N . ASP A 1 91 ? 6.172 15.752 -46.172 1.00 40.78 91 ASP A N 1
ATOM 728 C CA . ASP A 1 91 ? 4.815 16.177 -45.959 1.00 40.78 91 ASP A CA 1
ATOM 729 C C . ASP A 1 91 ? 4.540 16.603 -44.516 1.00 40.78 91 ASP A C 1
ATOM 731 O O . ASP A 1 91 ? 5.156 16.156 -43.546 1.00 40.78 91 ASP A O 1
ATOM 735 N N . ASN A 1 92 ? 3.567 17.500 -44.424 1.00 42.97 92 ASN A N 1
ATOM 736 C CA . ASN A 1 92 ? 2.983 18.050 -43.216 1.00 42.97 92 ASN A CA 1
ATOM 737 C C . ASN A 1 92 ? 2.584 16.967 -42.202 1.00 42.97 92 ASN A C 1
ATOM 739 O O . ASN A 1 92 ? 1.763 16.106 -42.511 1.00 42.97 92 ASN A O 1
ATOM 743 N N . ILE A 1 93 ? 3.011 17.126 -40.948 1.00 37.59 93 ILE A N 1
ATOM 744 C CA . ILE A 1 93 ? 2.189 16.742 -39.794 1.00 37.59 93 ILE A CA 1
ATOM 745 C C . ILE A 1 93 ? 2.162 17.933 -38.837 1.00 37.59 93 ILE A C 1
ATOM 747 O O . ILE A 1 93 ? 3.041 18.127 -37.999 1.00 37.59 93 ILE A O 1
ATOM 751 N N . THR A 1 94 ? 1.140 18.767 -39.006 1.00 34.84 94 THR A N 1
ATOM 752 C CA . THR A 1 94 ? 0.736 19.791 -38.045 1.00 34.84 94 THR A CA 1
ATOM 753 C C . THR A 1 94 ? 0.129 19.089 -36.831 1.00 34.84 94 THR A C 1
ATOM 755 O O . THR A 1 94 ? -0.967 18.541 -36.918 1.00 34.84 94 THR A O 1
ATOM 758 N N . LEU A 1 95 ? 0.817 19.106 -35.688 1.00 35.19 95 LEU A N 1
ATOM 759 C CA . LEU A 1 95 ? 0.189 18.820 -34.397 1.00 35.19 95 LEU A CA 1
ATOM 760 C C . LEU A 1 95 ? -0.394 20.127 -33.858 1.00 35.19 95 LEU A C 1
ATOM 762 O O . LEU A 1 95 ? 0.264 20.876 -33.138 1.00 35.19 95 LEU A O 1
ATOM 766 N N . THR A 1 96 ? -1.633 20.415 -34.255 1.00 37.03 96 THR A N 1
ATOM 767 C CA . THR A 1 96 ? -2.458 21.443 -33.621 1.00 37.03 96 THR A CA 1
ATOM 768 C C . THR A 1 96 ? -2.729 21.004 -32.187 1.00 37.03 96 THR A C 1
ATOM 770 O O . THR A 1 96 ? -3.396 19.998 -31.945 1.00 37.03 96 THR A O 1
ATOM 773 N N . ILE A 1 97 ? -2.182 21.742 -31.226 1.00 41.44 97 ILE A N 1
ATOM 774 C CA . ILE A 1 97 ? -2.500 21.575 -29.811 1.00 41.44 97 ILE A CA 1
ATOM 775 C C . ILE A 1 97 ? -3.896 22.175 -29.616 1.00 41.44 97 ILE A C 1
ATOM 777 O O . ILE A 1 97 ? -4.040 23.389 -29.500 1.00 41.44 97 ILE A O 1
ATOM 781 N N . ASN A 1 98 ? -4.931 21.336 -29.623 1.00 40.12 98 ASN A N 1
ATOM 782 C CA . ASN A 1 98 ? -6.271 21.754 -29.223 1.00 40.12 98 ASN A CA 1
ATOM 783 C C . ASN A 1 98 ? -6.288 21.913 -27.701 1.00 40.12 98 ASN A C 1
ATOM 785 O O . ASN A 1 98 ? -6.433 20.945 -26.956 1.00 40.12 98 ASN A O 1
ATOM 789 N N . GLN A 1 99 ? -6.096 23.146 -27.248 1.00 45.69 99 GLN A N 1
ATOM 790 C CA . GLN A 1 99 ? -6.290 23.551 -25.867 1.00 45.69 99 GLN A CA 1
ATOM 791 C C . GLN A 1 99 ? -7.688 24.161 -25.753 1.00 45.69 99 GLN A C 1
ATOM 793 O O . GLN A 1 99 ? -7.825 25.377 -25.766 1.00 45.69 99 GLN A O 1
ATOM 798 N N . GLU A 1 100 ? -8.731 23.332 -25.661 1.00 37.81 100 GLU A N 1
ATOM 799 C CA . GLU A 1 100 ? -10.073 23.819 -25.328 1.00 37.81 100 GLU A CA 1
ATOM 800 C C . GLU A 1 100 ? -10.797 22.929 -24.309 1.00 37.81 100 GLU A C 1
ATOM 802 O O . GLU A 1 100 ? -10.962 21.725 -24.486 1.00 37.81 100 GLU A O 1
ATOM 807 N N . ALA A 1 101 ? -11.250 23.621 -23.259 1.00 36.75 101 ALA A N 1
ATOM 808 C CA . ALA A 1 101 ? -12.511 23.446 -22.549 1.00 36.75 101 ALA A CA 1
ATOM 809 C C . ALA A 1 101 ? -12.738 22.174 -21.706 1.00 36.75 101 ALA A C 1
ATOM 811 O O . ALA A 1 101 ? -13.419 21.239 -22.115 1.00 36.75 101 ALA A O 1
ATOM 812 N N . TYR A 1 102 ? -12.366 22.252 -20.422 1.00 38.91 102 TYR A N 1
ATOM 813 C CA . TYR A 1 102 ? -13.244 21.737 -19.365 1.00 38.91 102 TYR A CA 1
ATOM 814 C C . TYR A 1 102 ? -14.217 22.851 -18.959 1.00 38.91 102 TYR A C 1
ATOM 816 O O . TYR A 1 102 ? -13.903 23.698 -18.126 1.00 38.91 102 TYR A O 1
ATOM 824 N N . LEU A 1 103 ? -15.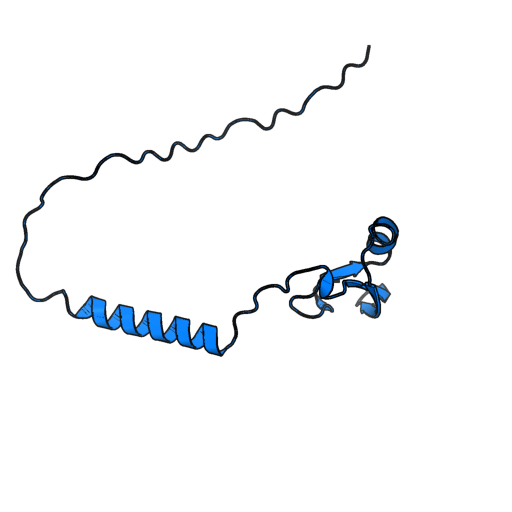395 22.857 -19.583 1.00 43.09 103 LEU A N 1
ATOM 825 C CA . LEU A 1 103 ? -16.594 23.503 -19.051 1.00 43.09 103 LEU A CA 1
ATOM 826 C C . LEU A 1 103 ? -17.338 22.461 -18.201 1.00 43.09 103 LEU A C 1
ATOM 828 O O . LEU A 1 103 ? -17.695 21.395 -18.699 1.00 43.09 103 LEU A O 1
ATOM 832 N N . SER A 1 104 ? -17.545 22.759 -16.916 1.00 47.97 104 SER A N 1
ATOM 833 C CA . SER A 1 104 ? -18.404 21.971 -16.018 1.00 47.97 104 SER A CA 1
ATOM 834 C C . SER A 1 104 ? -19.877 22.046 -16.444 1.00 47.97 104 SER A C 1
ATOM 836 O O . SER A 1 104 ? -20.342 23.137 -16.781 1.00 47.97 104 SER A O 1
ATOM 838 N N . PRO A 1 105 ? -20.653 20.950 -16.347 1.00 49.78 105 PRO A N 1
ATOM 839 C CA . PRO A 1 105 ? -22.097 20.994 -16.534 1.00 49.78 105 PRO A CA 1
ATOM 840 C C . PRO A 1 105 ? -22.843 21.402 -15.246 1.00 49.78 105 PRO A C 1
ATOM 842 O O . PRO A 1 105 ? -22.665 20.797 -14.194 1.00 49.78 105 PRO A O 1
ATOM 845 N N . ASN A 1 106 ? -23.667 22.445 -15.396 1.00 44.25 106 ASN A N 1
ATOM 846 C CA . ASN A 1 106 ? -24.941 22.794 -14.744 1.00 44.25 106 ASN A CA 1
ATOM 847 C C . ASN A 1 106 ? -25.232 22.367 -13.292 1.00 44.25 106 ASN A C 1
ATOM 849 O O . ASN A 1 106 ? -25.373 21.187 -12.998 1.00 44.25 106 ASN A O 1
ATOM 853 N N . ASN A 1 107 ? -25.591 23.358 -12.465 1.00 39.16 107 ASN A N 1
ATOM 854 C CA . ASN A 1 107 ? -26.696 23.214 -11.514 1.00 39.16 107 ASN A CA 1
ATOM 855 C C . ASN A 1 107 ? -27.580 24.470 -11.539 1.00 39.16 107 ASN A C 1
ATOM 857 O O . ASN A 1 107 ? -27.176 25.550 -11.116 1.00 39.16 107 ASN A O 1
ATOM 861 N N . THR A 1 108 ? -28.786 24.282 -12.068 1.00 43.38 108 THR A N 1
ATOM 862 C CA . THR A 1 108 ? -29.954 25.153 -11.933 1.00 43.38 108 THR A CA 1
ATOM 863 C C . THR A 1 108 ? -30.474 25.066 -10.498 1.00 43.38 108 THR A C 1
ATOM 865 O O . THR A 1 108 ? -30.724 23.964 -10.014 1.00 43.38 108 THR A O 1
ATOM 868 N N . LEU A 1 109 ? -30.663 26.210 -9.841 1.00 42.62 109 LEU A N 1
ATOM 869 C CA . LEU A 1 109 ? -31.541 26.363 -8.680 1.00 42.62 109 LEU A CA 1
ATOM 870 C C . LEU A 1 109 ? -32.282 27.700 -8.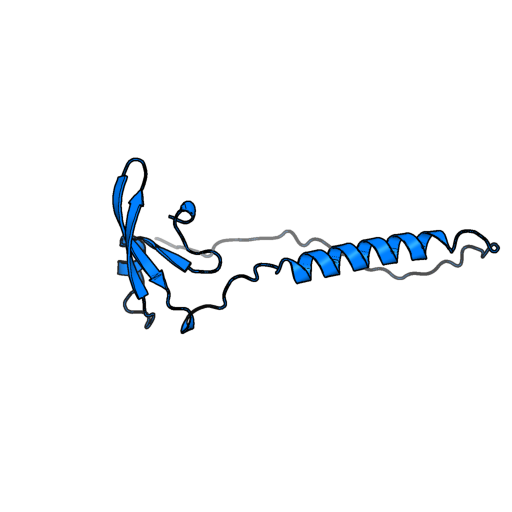829 1.00 42.62 109 LEU A C 1
ATOM 872 O O . LEU A 1 109 ? -31.737 28.748 -8.491 1.00 42.62 109 LEU A O 1
ATOM 876 N N . GLU A 1 110 ? -33.498 27.631 -9.365 1.00 48.12 110 GLU A N 1
ATOM 877 C CA . GLU A 1 110 ? -34.639 28.438 -8.912 1.00 48.12 110 GLU A CA 1
ATOM 878 C C . GLU A 1 110 ? -35.699 27.472 -8.380 1.00 48.12 110 GLU A C 1
ATOM 880 O O . GLU A 1 110 ? -35.855 26.388 -8.997 1.00 48.12 110 GLU A O 1
#

Radius of gyration: 26.97 Å; chains: 1; bounding box: 68×39×69 Å

Sequence (110 aa):
MESNSIPGRIQISRSTYERVYDLGFTFEERHLNVKGKGECIAYMLHEKHHTPALVPSFTDMLRTSLNILQKKNSANLETLNEPKTPTRNNDNITLTINQEAYLSPNNTLE